Protein AF-C6KRN9-F1 (afdb_monomer_lite)

Organism: Caenorhabditis elegans (NCBI:txid6239)

InterPro domains:
  IPR032675 Leucine-rich repeat domain superfamily [G3DSA:3.80.10.10] (2-117)

Sequence (128 aa):
MESILDRYLEQKKLYEQNGFNFENVEDLVIRNAVSGNIQDLPGHPNITSLEISNVKIATFRGMNVFERVQVLDASSNNLREADFEQLRTSCPSLTTLTLNYNPLNRSNHSPPRVPQSGFFDNPLHTYR

pLDDT: mean 83.03, std 18.87, range [29.06, 96.06]

Radius of gyration: 14.89 Å; chains: 1; bounding box: 30×33×43 Å

Structure (mmCIF, N/CA/C/O backbone):
data_AF-C6KRN9-F1
#
_entry.id   AF-C6KRN9-F1
#
loop_
_atom_site.group_PDB
_atom_site.id
_atom_site.type_symbol
_atom_site.label_atom_id
_atom_site.label_alt_id
_atom_site.label_comp_id
_atom_site.label_asym_id
_atom_site.label_entity_id
_atom_site.label_seq_id
_atom_site.pdbx_PDB_ins_code
_atom_site.Cartn_x
_atom_site.Cartn_y
_atom_site.Cartn_z
_atom_site.occupancy
_atom_site.B_iso_or_equiv
_atom_site.auth_seq_id
_atom_site.auth_comp_id
_atom_site.auth_asym_id
_atom_site.auth_atom_id
_atom_site.pdbx_PDB_model_num
ATOM 1 N N . MET A 1 1 ? 10.971 -5.764 8.440 1.00 60.03 1 MET A N 1
ATOM 2 C CA . MET A 1 1 ? 10.716 -4.938 7.244 1.00 60.03 1 MET A CA 1
ATOM 3 C C . MET A 1 1 ? 9.211 -4.879 7.107 1.00 60.03 1 MET A C 1
ATOM 5 O O . MET A 1 1 ? 8.639 -5.928 6.876 1.00 60.03 1 MET A O 1
ATOM 9 N N . GLU A 1 2 ? 8.594 -3.727 7.369 1.00 86.38 2 GLU A N 1
ATOM 10 C CA . GLU A 1 2 ? 7.128 -3.582 7.389 1.00 86.38 2 GLU A CA 1
ATOM 11 C C . GLU A 1 2 ? 6.606 -3.315 5.977 1.00 86.38 2 GLU A C 1
ATOM 13 O O . GLU A 1 2 ? 6.793 -2.226 5.418 1.00 86.38 2 GLU A O 1
ATOM 18 N N . SER A 1 3 ? 6.004 -4.340 5.387 1.00 93.50 3 SER A N 1
ATOM 19 C CA . SER A 1 3 ? 5.272 -4.243 4.130 1.00 93.50 3 SER A CA 1
ATOM 20 C C . SER A 1 3 ? 3.974 -3.446 4.299 1.00 93.50 3 SER A C 1
ATOM 22 O O . SER A 1 3 ? 3.524 -3.162 5.410 1.00 93.50 3 SER A O 1
ATOM 24 N N . ILE A 1 4 ? 3.340 -3.099 3.179 1.00 93.25 4 ILE A N 1
ATOM 25 C CA . ILE A 1 4 ? 2.011 -2.481 3.173 1.00 93.25 4 ILE A CA 1
ATOM 26 C C . ILE A 1 4 ? 0.974 -3.343 3.913 1.00 93.25 4 ILE A C 1
ATOM 28 O O . ILE A 1 4 ? 0.139 -2.803 4.636 1.00 93.25 4 ILE A O 1
ATOM 32 N N . LEU A 1 5 ? 1.076 -4.673 3.793 1.00 93.38 5 LEU A N 1
ATOM 33 C CA . LEU A 1 5 ? 0.213 -5.620 4.491 1.00 93.38 5 LEU A CA 1
ATOM 34 C C . LEU A 1 5 ? 0.472 -5.607 5.999 1.00 93.38 5 LEU A C 1
ATOM 36 O O . LEU A 1 5 ? -0.479 -5.606 6.774 1.00 93.38 5 LEU A O 1
ATOM 40 N N . ASP A 1 6 ? 1.736 -5.538 6.422 1.00 94.06 6 ASP A N 1
ATOM 41 C CA . ASP A 1 6 ? 2.074 -5.459 7.849 1.00 94.06 6 ASP A CA 1
ATOM 42 C C . ASP A 1 6 ? 1.459 -4.207 8.486 1.00 94.06 6 ASP A C 1
ATOM 44 O O . ASP A 1 6 ? 0.848 -4.294 9.549 1.00 94.06 6 ASP A O 1
ATOM 48 N N . ARG A 1 7 ? 1.535 -3.060 7.797 1.00 93.62 7 ARG A N 1
ATOM 49 C CA . ARG A 1 7 ? 0.915 -1.809 8.259 1.00 93.62 7 ARG A CA 1
ATOM 50 C C . ARG A 1 7 ? -0.606 -1.879 8.294 1.00 93.62 7 ARG A C 1
ATOM 52 O O . ARG A 1 7 ? -1.217 -1.409 9.250 1.00 93.62 7 ARG A O 1
ATOM 59 N N . TYR A 1 8 ? -1.214 -2.479 7.273 1.00 93.81 8 TYR A N 1
ATOM 60 C CA . TYR A 1 8 ? -2.653 -2.723 7.246 1.00 93.81 8 TYR A CA 1
ATOM 61 C C . TYR A 1 8 ? -3.095 -3.562 8.454 1.00 93.81 8 TYR A C 1
ATOM 63 O O . TYR A 1 8 ? -4.024 -3.188 9.169 1.00 93.81 8 TYR A O 1
ATOM 71 N N . LEU A 1 9 ? -2.404 -4.677 8.716 1.00 93.69 9 LEU A N 1
ATOM 72 C CA . LEU A 1 9 ? -2.715 -5.575 9.828 1.00 93.69 9 LEU A CA 1
ATOM 73 C C . LEU A 1 9 ? -2.465 -4.918 11.190 1.00 93.69 9 LEU A C 1
ATOM 75 O O . LEU A 1 9 ? -3.226 -5.154 12.127 1.00 93.69 9 LEU A O 1
ATOM 79 N N . GLU A 1 10 ? -1.435 -4.081 11.305 1.00 93.50 10 GLU A N 1
ATOM 80 C CA . GLU A 1 10 ? -1.170 -3.283 12.502 1.00 93.50 10 GLU A CA 1
ATOM 81 C C . GLU A 1 10 ? -2.310 -2.296 12.780 1.00 93.50 10 GLU A C 1
ATOM 83 O O . GLU A 1 10 ? -2.831 -2.258 13.897 1.00 93.50 10 GLU A O 1
ATOM 88 N N . GLN A 1 11 ? -2.753 -1.550 11.762 1.00 91.94 11 GLN A N 1
ATOM 89 C CA . GLN A 1 11 ? -3.870 -0.618 11.898 1.00 91.94 11 GLN A CA 1
ATOM 90 C C . GLN A 1 11 ? -5.175 -1.352 12.234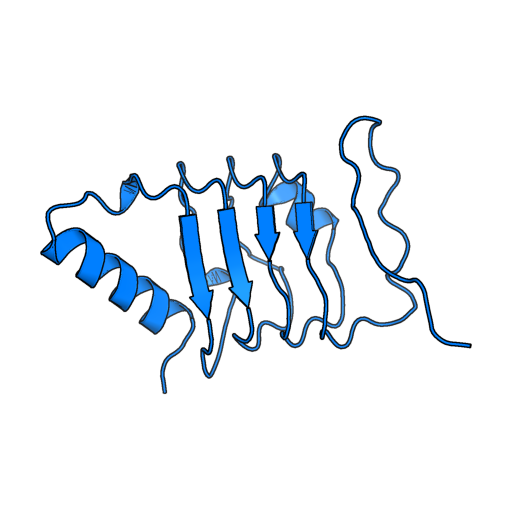 1.00 91.94 11 GLN A C 1
ATOM 92 O O . GLN A 1 11 ? -5.896 -0.921 13.137 1.00 91.94 11 GLN A O 1
ATOM 97 N N . LYS A 1 12 ? -5.445 -2.488 11.574 1.00 93.94 12 LYS A N 1
ATOM 98 C CA . LYS A 1 12 ? -6.588 -3.360 11.879 1.00 93.94 12 LYS A CA 1
ATOM 99 C C . LYS A 1 12 ? -6.583 -3.794 13.339 1.00 93.94 12 LYS A C 1
ATOM 101 O O . LYS A 1 12 ? -7.556 -3.572 14.057 1.00 93.94 12 LYS A O 1
ATOM 106 N N . LYS A 1 13 ? -5.453 -4.334 13.797 1.00 94.56 13 LYS A N 1
ATOM 107 C CA . LYS A 1 13 ? -5.267 -4.766 15.182 1.00 94.56 13 LYS A CA 1
ATOM 108 C C . LYS A 1 13 ? -5.486 -3.617 16.165 1.00 94.56 13 LYS A C 1
ATOM 110 O O . LYS A 1 13 ? -6.151 -3.820 17.174 1.00 94.56 13 LYS A O 1
ATOM 115 N N . LEU A 1 14 ? -4.958 -2.424 15.886 1.00 93.00 14 LEU A N 1
ATOM 116 C CA . LEU A 1 14 ? -5.130 -1.258 16.753 1.00 93.00 14 LEU A CA 1
ATOM 117 C C . LEU A 1 14 ? -6.602 -0.831 16.851 1.00 93.00 14 LEU A C 1
ATOM 119 O O . LEU A 1 14 ? -7.085 -0.562 17.949 1.00 93.00 14 LEU A O 1
ATOM 123 N N . TYR A 1 15 ? -7.329 -0.791 15.734 1.00 92.19 15 TYR A N 1
ATOM 124 C CA . TYR A 1 15 ? -8.763 -0.480 15.718 1.00 92.19 15 TYR A CA 1
ATOM 125 C C . TYR A 1 15 ? -9.570 -1.475 16.558 1.00 92.19 15 TYR A C 1
ATOM 127 O O . TYR A 1 15 ? -10.325 -1.073 17.445 1.00 92.19 15 TYR A O 1
ATOM 135 N N . GLU A 1 16 ? -9.353 -2.769 16.321 1.00 93.44 16 GLU A N 1
ATOM 136 C CA . GLU A 1 16 ? -10.054 -3.848 17.021 1.00 93.44 16 GLU A CA 1
ATOM 137 C C . GLU A 1 16 ? -9.720 -3.870 18.520 1.00 93.44 16 GLU A C 1
ATOM 139 O O . GLU A 1 16 ? -10.602 -4.079 19.352 1.00 93.44 16 GLU A O 1
ATOM 144 N N . GLN A 1 17 ? -8.472 -3.571 18.895 1.00 94.38 17 GLN A N 1
ATOM 145 C CA . GLN A 1 17 ? -8.057 -3.442 20.297 1.00 94.38 17 GLN A CA 1
ATOM 146 C C . GLN A 1 17 ? -8.751 -2.291 21.032 1.00 94.38 17 GLN A C 1
ATOM 148 O O . GLN A 1 17 ? -8.942 -2.373 22.244 1.00 94.38 17 GLN A O 1
ATOM 153 N N . ASN A 1 18 ? -9.151 -1.240 20.315 1.00 93.94 18 ASN A N 1
ATOM 154 C CA . ASN A 1 18 ? -9.917 -0.125 20.868 1.00 93.94 18 ASN A CA 1
ATOM 155 C C . ASN A 1 18 ? -11.441 -0.364 20.825 1.00 93.94 18 ASN A C 1
ATOM 157 O O . ASN A 1 18 ? -12.212 0.537 21.146 1.00 93.94 18 ASN A O 1
ATOM 161 N N . GLY A 1 19 ? -11.890 -1.569 20.451 1.00 92.50 19 GLY A N 1
ATOM 162 C CA . GLY A 1 19 ? -13.307 -1.937 20.405 1.00 92.50 19 GLY A CA 1
ATOM 163 C C . GLY A 1 19 ? -14.055 -1.425 19.172 1.00 92.50 19 GLY A C 1
ATOM 164 O O . GLY A 1 19 ? -15.282 -1.514 19.125 1.00 92.50 19 GLY A O 1
ATOM 165 N N . PHE A 1 20 ? -13.343 -0.903 18.170 1.00 92.00 20 PHE A N 1
ATOM 166 C CA . PHE A 1 20 ? -13.939 -0.514 16.896 1.00 92.00 20 PHE A CA 1
ATOM 167 C C . PHE A 1 20 ? -13.980 -1.704 15.938 1.00 92.00 20 PHE A C 1
ATOM 169 O O . PHE A 1 20 ? -13.057 -2.515 15.886 1.00 92.00 20 PHE A O 1
ATOM 176 N N . ASN A 1 21 ? -15.041 -1.792 15.137 1.00 91.06 21 ASN A N 1
ATOM 177 C CA . ASN A 1 21 ? -15.088 -2.749 14.041 1.00 91.06 21 ASN A CA 1
ATOM 178 C C . ASN A 1 21 ? -14.285 -2.194 12.862 1.00 91.06 21 ASN A C 1
ATOM 180 O O . ASN A 1 21 ? -14.715 -1.225 12.235 1.00 91.06 21 ASN A O 1
ATOM 184 N N . PHE A 1 22 ? -13.142 -2.809 12.558 1.00 91.12 22 PHE A N 1
ATOM 185 C CA . PHE A 1 22 ? -12.307 -2.377 11.442 1.00 91.12 22 PHE A CA 1
ATOM 186 C C . PHE A 1 22 ? -13.049 -2.442 10.101 1.00 91.12 22 PHE A C 1
ATOM 188 O O . PHE A 1 22 ? -12.826 -1.580 9.264 1.00 91.12 22 PHE A O 1
ATOM 195 N N . GLU A 1 23 ? -14.018 -3.357 9.952 1.00 88.44 23 GLU A N 1
ATOM 196 C CA . GLU A 1 23 ? -14.861 -3.485 8.751 1.00 88.44 23 GLU A CA 1
ATOM 197 C C . GLU A 1 23 ? -15.746 -2.244 8.482 1.00 88.44 23 GLU A C 1
ATOM 199 O O . GLU A 1 23 ? -16.342 -2.110 7.414 1.00 88.44 23 GLU A O 1
ATOM 204 N N . ASN A 1 24 ? -15.843 -1.312 9.438 1.00 90.31 24 ASN A N 1
ATOM 205 C CA . ASN A 1 24 ? -16.571 -0.045 9.305 1.00 90.31 24 ASN A CA 1
ATOM 206 C C . ASN A 1 24 ? -15.649 1.159 9.050 1.00 90.31 24 ASN A C 1
ATOM 208 O O . ASN A 1 24 ? -16.125 2.290 9.066 1.00 90.31 24 ASN A O 1
ATOM 212 N N . VAL A 1 25 ? -14.346 0.949 8.846 1.00 92.56 25 VAL A N 1
ATOM 213 C CA . VAL A 1 25 ? -13.416 2.043 8.547 1.00 92.56 25 VAL A CA 1
ATOM 214 C C . VAL A 1 25 ? -13.761 2.691 7.206 1.00 92.56 25 VAL A C 1
ATOM 216 O O . VAL A 1 25 ? -13.866 2.017 6.178 1.00 92.56 25 VAL A O 1
ATOM 219 N N . GLU A 1 26 ? -13.908 4.015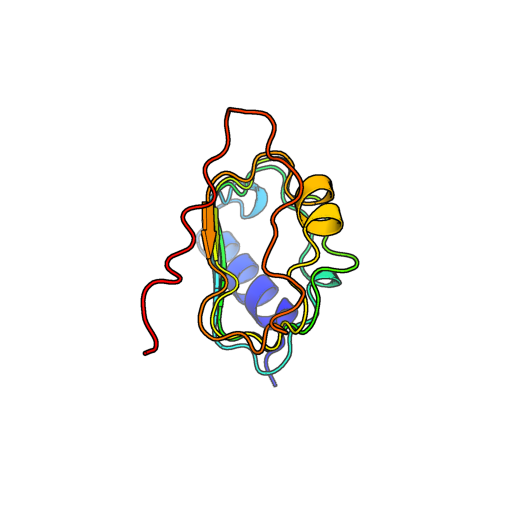 7.238 1.00 94.44 26 GLU A N 1
ATOM 220 C CA . GLU A 1 26 ? -14.112 4.861 6.058 1.00 94.44 26 GLU A CA 1
ATOM 221 C C . GLU A 1 26 ? -12.784 5.440 5.541 1.00 94.44 26 GLU A C 1
ATOM 223 O O . GLU A 1 26 ? -12.580 5.530 4.331 1.00 94.44 26 GLU A O 1
ATOM 228 N N . ASP A 1 27 ? -11.842 5.730 6.442 1.00 94.00 27 ASP A N 1
ATOM 229 C CA . ASP A 1 27 ? -10.534 6.302 6.117 1.00 94.00 27 ASP A CA 1
ATOM 230 C C . ASP A 1 27 ? -9.400 5.315 6.434 1.00 94.00 27 ASP A C 1
ATOM 232 O O . ASP A 1 27 ? -9.078 5.054 7.599 1.00 94.00 27 ASP A O 1
ATOM 236 N N . LEU A 1 28 ? -8.751 4.782 5.395 1.00 94.12 28 LEU A N 1
ATOM 237 C CA . LEU A 1 28 ? -7.579 3.916 5.535 1.00 94.12 28 LEU A CA 1
ATOM 238 C C . LEU A 1 28 ? -6.311 4.678 5.156 1.00 94.12 28 LEU A C 1
ATOM 240 O O . LEU A 1 28 ? -6.166 5.130 4.022 1.00 94.12 28 LEU A O 1
ATOM 244 N N . VAL A 1 29 ? -5.370 4.776 6.097 1.00 94.19 29 VAL A N 1
ATOM 245 C CA . VAL A 1 29 ? -4.123 5.528 5.931 1.00 94.19 29 VAL A CA 1
ATOM 246 C C . VAL A 1 29 ? -2.937 4.611 6.179 1.00 94.19 29 VAL A C 1
ATOM 248 O O . VAL A 1 29 ? -2.599 4.294 7.316 1.00 94.19 29 VAL A O 1
ATOM 251 N N . ILE A 1 30 ? -2.257 4.233 5.102 1.00 93.00 30 ILE A N 1
ATOM 252 C CA . ILE A 1 30 ? -1.060 3.402 5.135 1.00 93.00 30 ILE A CA 1
ATOM 253 C C . ILE A 1 30 ? 0.091 4.186 4.519 1.00 93.00 30 ILE A C 1
ATOM 255 O O . ILE A 1 30 ? 0.148 4.410 3.312 1.00 93.00 30 ILE A O 1
ATOM 259 N N . ARG A 1 31 ? 1.042 4.590 5.363 1.00 93.00 31 ARG A N 1
ATOM 260 C CA . ARG A 1 31 ? 2.199 5.392 4.951 1.00 93.00 31 ARG A CA 1
ATOM 261 C C . ARG A 1 31 ? 3.504 4.711 5.312 1.00 93.00 31 ARG A C 1
ATOM 263 O O . ARG A 1 31 ? 3.569 4.009 6.312 1.00 93.00 31 ARG A O 1
ATOM 270 N N . ASN A 1 32 ? 4.576 5.002 4.579 1.00 90.50 32 ASN A N 1
ATOM 271 C CA . ASN A 1 32 ? 5.953 4.641 4.956 1.00 90.50 32 ASN A CA 1
ATOM 272 C C . ASN A 1 32 ? 6.206 3.124 5.087 1.00 90.50 32 ASN A C 1
ATOM 274 O O . ASN A 1 32 ? 6.858 2.671 6.031 1.00 90.50 32 ASN A O 1
ATOM 278 N N . ALA A 1 33 ? 5.684 2.313 4.167 1.00 91.25 33 ALA A N 1
ATOM 279 C CA . ALA A 1 33 ? 6.046 0.895 4.086 1.00 91.25 33 ALA A CA 1
ATOM 280 C C . ALA A 1 33 ? 7.358 0.714 3.305 1.00 91.25 33 ALA A C 1
ATOM 282 O O . ALA A 1 33 ? 7.659 1.471 2.378 1.00 91.25 33 ALA A O 1
ATOM 283 N N . VAL A 1 34 ? 8.151 -0.298 3.665 1.00 89.81 34 VAL A N 1
ATOM 284 C CA . VAL A 1 34 ? 9.421 -0.575 2.963 1.00 89.81 34 VAL A CA 1
ATOM 285 C C . VAL A 1 34 ? 9.209 -1.326 1.648 1.00 89.81 34 VAL A C 1
ATOM 287 O O . VAL A 1 34 ? 10.062 -1.281 0.763 1.00 89.81 34 VAL A O 1
ATOM 290 N N . SER A 1 35 ? 8.061 -1.984 1.510 1.00 89.31 35 SER A N 1
ATOM 291 C CA . SER A 1 35 ? 7.585 -2.638 0.297 1.00 89.31 35 SER A CA 1
ATOM 292 C C . SER A 1 35 ? 6.063 -2.553 0.238 1.00 89.31 35 SER A C 1
ATOM 294 O O . SER A 1 35 ? 5.390 -2.551 1.270 1.00 89.31 35 SER A O 1
ATOM 296 N N . GLY A 1 36 ? 5.513 -2.505 -0.970 1.00 86.88 36 GLY A N 1
ATOM 297 C CA . GLY A 1 36 ? 4.075 -2.415 -1.159 1.00 86.88 36 GLY A CA 1
ATOM 298 C C . GLY A 1 36 ? 3.663 -3.086 -2.447 1.00 86.88 36 GLY A C 1
ATOM 299 O O . GLY A 1 36 ? 4.052 -2.663 -3.536 1.00 86.88 36 GLY A O 1
ATOM 300 N N . ASN A 1 37 ? 2.867 -4.135 -2.299 1.00 90.44 37 ASN A N 1
ATOM 301 C CA . ASN A 1 37 ? 2.109 -4.717 -3.382 1.00 90.44 37 ASN A CA 1
ATOM 302 C C . ASN A 1 37 ? 0.641 -4.360 -3.155 1.00 90.44 37 ASN A C 1
ATOM 304 O O . ASN A 1 37 ? 0.064 -4.699 -2.126 1.00 90.44 37 ASN A O 1
ATOM 308 N N . ILE A 1 38 ? 0.043 -3.649 -4.107 1.00 90.62 38 ILE A N 1
ATOM 309 C CA . ILE A 1 38 ? -1.335 -3.162 -3.980 1.00 90.62 38 ILE A CA 1
ATOM 310 C C . ILE A 1 38 ? -2.352 -4.306 -3.837 1.00 90.62 38 ILE A C 1
ATOM 312 O O . ILE A 1 38 ? -3.408 -4.122 -3.242 1.00 90.62 38 ILE A O 1
ATOM 316 N N . GLN A 1 39 ? -2.016 -5.493 -4.351 1.00 91.56 39 GLN A N 1
ATOM 317 C CA . GLN A 1 39 ? -2.859 -6.693 -4.308 1.00 91.56 39 GLN A CA 1
ATOM 318 C C . GLN A 1 39 ? -3.002 -7.258 -2.890 1.00 91.56 39 GLN A C 1
ATOM 320 O O . GLN A 1 39 ? -3.967 -7.964 -2.604 1.00 91.56 39 GLN A O 1
ATOM 325 N N . ASP A 1 40 ? -2.054 -6.935 -2.004 1.00 91.06 40 ASP A N 1
ATOM 326 C CA . ASP A 1 40 ? -2.047 -7.431 -0.631 1.00 91.06 40 ASP A CA 1
ATOM 327 C C . ASP A 1 40 ? -3.070 -6.688 0.244 1.00 91.06 40 ASP A C 1
ATOM 329 O O . ASP A 1 40 ? -3.461 -7.195 1.294 1.00 91.06 40 ASP A O 1
ATOM 333 N N . LEU A 1 41 ? -3.521 -5.494 -0.168 1.00 90.31 41 LEU A N 1
ATOM 334 C CA . LEU A 1 41 ? -4.568 -4.766 0.544 1.00 90.31 41 LEU A CA 1
ATOM 335 C C . LEU A 1 41 ? -5.931 -5.385 0.241 1.00 90.31 41 LEU A C 1
ATOM 337 O O . LEU A 1 41 ? -6.370 -5.318 -0.911 1.00 90.31 41 LEU A O 1
ATOM 341 N N . PRO A 1 42 ? -6.631 -5.963 1.233 1.00 87.19 42 PRO A N 1
ATOM 342 C CA . PRO A 1 42 ? -7.956 -6.512 0.998 1.00 87.19 42 PRO A CA 1
ATOM 343 C C . PRO A 1 42 ? -8.922 -5.387 0.617 1.00 87.19 42 PRO A C 1
ATOM 345 O O . PRO A 1 42 ? -8.838 -4.269 1.130 1.00 87.19 42 PRO A O 1
ATOM 348 N N . GLY A 1 43 ? -9.845 -5.690 -0.296 1.00 82.75 43 GLY A N 1
ATOM 349 C CA . GLY A 1 43 ? -10.948 -4.782 -0.592 1.00 82.75 43 GLY A CA 1
ATOM 350 C C . GLY A 1 43 ? -11.779 -4.540 0.667 1.00 82.75 43 GLY A C 1
ATOM 351 O O . GLY A 1 43 ? -11.938 -5.440 1.493 1.00 82.75 43 GLY A O 1
ATOM 352 N N . HIS A 1 44 ? -12.304 -3.327 0.806 1.00 83.50 44 HIS A N 1
ATOM 353 C CA . HIS A 1 44 ? -13.111 -2.947 1.957 1.00 83.50 44 HIS A CA 1
ATOM 354 C C . HIS A 1 44 ? -14.381 -2.235 1.493 1.00 83.50 44 HIS A C 1
ATOM 356 O O . HIS A 1 44 ? -14.285 -1.237 0.770 1.00 83.50 44 HIS A O 1
ATOM 362 N N . PRO A 1 45 ? -15.574 -2.701 1.902 1.00 83.25 45 PRO A N 1
ATOM 363 C CA . PRO A 1 45 ? -16.824 -2.174 1.370 1.00 83.25 45 PRO A CA 1
ATOM 364 C C . PRO A 1 45 ? -17.07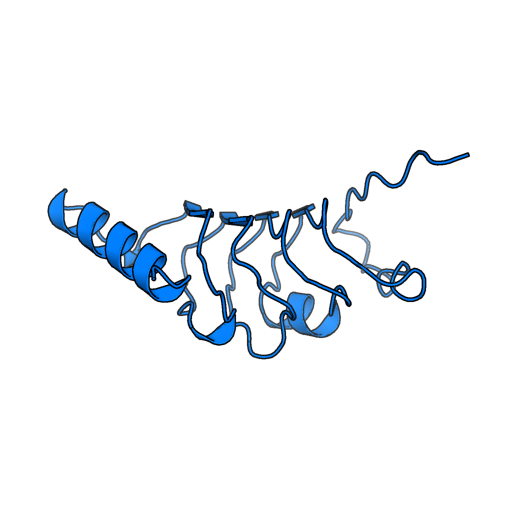3 -0.726 1.791 1.00 83.25 45 PRO A C 1
ATOM 366 O O . PRO A 1 45 ? -17.770 -0.016 1.074 1.00 83.25 45 PRO A O 1
ATOM 369 N N . ASN A 1 46 ? -16.513 -0.289 2.922 1.00 92.81 46 ASN A N 1
ATOM 370 C CA . ASN A 1 46 ? -16.830 1.002 3.532 1.00 92.81 46 ASN A CA 1
ATOM 371 C C . ASN A 1 46 ? -15.753 2.081 3.356 1.00 92.81 46 ASN A C 1
ATOM 373 O O . ASN A 1 46 ? -16.036 3.230 3.668 1.00 92.81 46 ASN A O 1
ATOM 377 N N . ILE A 1 47 ? -14.560 1.757 2.831 1.00 94.94 47 ILE A N 1
ATOM 378 C CA . ILE A 1 47 ? -13.513 2.778 2.663 1.00 94.94 47 ILE A CA 1
ATOM 379 C C . ILE A 1 47 ? -13.961 3.786 1.599 1.00 94.94 47 ILE A C 1
ATOM 381 O O . ILE A 1 47 ? -14.265 3.408 0.466 1.00 94.94 47 ILE A O 1
ATOM 385 N N . THR A 1 48 ? -13.957 5.064 1.961 1.00 95.75 48 THR A N 1
ATOM 386 C CA . THR A 1 48 ? -14.223 6.218 1.093 1.00 95.75 48 THR A CA 1
ATOM 387 C C . THR A 1 48 ? -12.946 7.005 0.796 1.00 95.75 48 THR A C 1
ATOM 389 O O . THR A 1 48 ? -12.818 7.570 -0.294 1.00 95.75 48 THR A O 1
ATOM 392 N N . SER A 1 49 ? -11.970 6.974 1.705 1.00 96.06 49 SER A N 1
ATOM 393 C CA . SER A 1 49 ? -10.655 7.590 1.538 1.00 96.06 49 SER A CA 1
ATOM 394 C C . SER A 1 49 ? -9.550 6.557 1.725 1.00 96.06 49 SER A C 1
ATOM 396 O O . SER A 1 49 ? -9.422 5.939 2.784 1.00 96.06 49 SER A O 1
ATOM 398 N N . LEU A 1 50 ? -8.741 6.362 0.685 1.00 95.31 50 LEU A N 1
ATOM 399 C CA . LEU A 1 50 ? -7.595 5.465 0.701 1.00 95.31 50 LEU A CA 1
ATOM 400 C C . LEU A 1 50 ? -6.312 6.261 0.496 1.00 95.31 50 LEU A C 1
ATOM 402 O O . LEU A 1 50 ? -6.047 6.782 -0.586 1.00 95.31 50 LEU A O 1
ATOM 406 N N . GLU A 1 51 ? -5.473 6.290 1.520 1.00 95.81 51 GLU A N 1
ATOM 407 C CA . GLU A 1 51 ? -4.127 6.820 1.421 1.00 95.81 51 GLU A CA 1
ATOM 408 C C . GLU A 1 51 ? -3.096 5.698 1.522 1.00 95.81 51 GLU A C 1
ATOM 410 O O . GLU A 1 51 ? -3.000 4.989 2.520 1.00 95.81 51 GLU A O 1
ATOM 415 N N . ILE A 1 52 ? -2.295 5.575 0.471 1.00 93.75 52 ILE A N 1
ATOM 416 C CA . ILE A 1 52 ? -1.225 4.594 0.300 1.00 93.75 52 ILE A CA 1
ATOM 417 C C . ILE A 1 52 ? 0.050 5.317 -0.137 1.00 93.75 52 ILE A C 1
ATOM 419 O O . ILE A 1 52 ? 0.621 5.030 -1.190 1.00 93.75 52 ILE A O 1
ATOM 423 N N . SER A 1 53 ? 0.485 6.308 0.643 1.00 93.06 53 SER A N 1
ATOM 424 C CA . SER A 1 53 ? 1.603 7.186 0.288 1.00 93.06 53 SER A CA 1
ATOM 425 C C . SER A 1 53 ? 2.956 6.651 0.785 1.00 93.06 53 SER A C 1
ATOM 427 O O . SER A 1 53 ? 3.096 6.137 1.895 1.00 93.06 53 SER A O 1
ATOM 429 N N . ASN A 1 54 ? 4.004 6.754 -0.040 1.00 93.69 54 ASN A N 1
ATOM 430 C CA . ASN A 1 54 ? 5.352 6.262 0.297 1.00 93.69 54 ASN A CA 1
ATOM 431 C C . ASN A 1 54 ? 5.400 4.782 0.734 1.00 93.69 54 ASN A C 1
ATOM 433 O O . ASN A 1 54 ? 6.015 4.431 1.742 1.00 93.69 54 ASN A O 1
ATOM 437 N N . VAL A 1 55 ? 4.770 3.900 -0.045 1.00 93.81 55 VAL A N 1
ATOM 438 C CA . VAL A 1 55 ? 4.750 2.442 0.198 1.00 93.81 55 VAL A CA 1
ATOM 439 C C . VAL A 1 55 ? 5.436 1.640 -0.912 1.00 93.81 55 VAL A C 1
ATOM 441 O O . VAL A 1 55 ? 5.387 0.418 -0.920 1.00 93.81 55 VAL A O 1
ATOM 444 N N . LYS A 1 56 ? 6.125 2.309 -1.844 1.00 93.00 56 LYS A N 1
ATOM 445 C CA . LYS A 1 56 ? 6.918 1.698 -2.932 1.00 93.00 56 LYS A CA 1
ATOM 446 C C . LYS A 1 56 ? 6.108 0.899 -3.961 1.00 93.00 56 LYS A C 1
ATOM 448 O O . LYS A 1 56 ? 6.706 0.121 -4.706 1.00 93.00 56 LYS A O 1
ATOM 453 N N . ILE A 1 57 ? 4.798 1.133 -4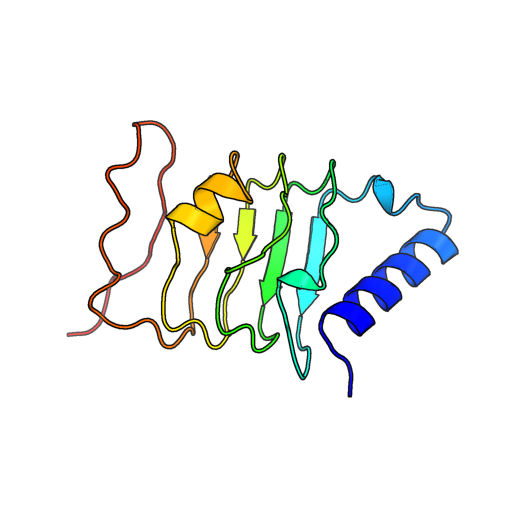.068 1.00 92.94 57 ILE A N 1
ATOM 454 C CA . ILE A 1 57 ? 3.965 0.519 -5.113 1.00 92.94 57 ILE A CA 1
ATOM 455 C C . ILE A 1 57 ? 4.470 0.951 -6.493 1.00 92.94 57 ILE A C 1
ATOM 457 O O . ILE A 1 57 ? 4.749 2.125 -6.721 1.00 92.94 57 ILE A O 1
ATOM 461 N N . ALA A 1 58 ? 4.588 0.004 -7.423 1.00 92.00 58 ALA A N 1
ATOM 462 C CA . ALA A 1 58 ? 5.045 0.268 -8.791 1.00 92.00 58 ALA A CA 1
ATOM 463 C C . ALA A 1 58 ? 3.925 0.211 -9.845 1.00 92.00 58 ALA A C 1
ATOM 465 O O . ALA A 1 58 ? 4.117 0.683 -10.966 1.00 92.00 58 ALA A O 1
ATOM 466 N N . THR A 1 59 ? 2.768 -0.361 -9.503 1.00 91.69 59 THR A N 1
ATOM 467 C CA . THR A 1 59 ? 1.612 -0.518 -10.396 1.00 91.69 59 THR A CA 1
ATOM 468 C C . THR A 1 59 ? 0.321 -0.677 -9.590 1.00 91.69 59 THR A C 1
ATOM 470 O O . THR A 1 59 ? 0.364 -1.178 -8.467 1.00 91.69 59 THR A O 1
ATOM 473 N N . PHE A 1 60 ? -0.819 -0.296 -10.171 1.00 91.75 60 PHE A N 1
ATOM 474 C CA . PHE A 1 60 ? -2.143 -0.597 -9.618 1.00 91.75 60 PHE A CA 1
ATOM 475 C C . PHE A 1 60 ? -2.666 -1.985 -10.022 1.00 91.75 60 PHE A C 1
ATOM 477 O O . PHE A 1 60 ? -3.712 -2.405 -9.533 1.00 91.75 60 PHE A O 1
ATOM 484 N N . ARG A 1 61 ? -1.975 -2.719 -10.906 1.00 90.00 61 ARG A N 1
ATOM 485 C CA . ARG A 1 61 ? -2.457 -4.012 -11.416 1.00 90.00 61 ARG A CA 1
ATOM 486 C C . ARG A 1 61 ? -2.747 -5.005 -10.295 1.00 90.00 61 ARG A C 1
ATOM 488 O O . ARG A 1 61 ? -1.890 -5.271 -9.452 1.00 90.00 61 ARG A O 1
ATOM 495 N N . GLY A 1 62 ? -3.944 -5.588 -10.344 1.00 89.69 62 GLY A N 1
ATOM 496 C CA . GLY A 1 62 ? -4.439 -6.537 -9.344 1.00 89.69 62 GLY A CA 1
ATOM 497 C C . GLY A 1 62 ? -4.943 -5.889 -8.050 1.00 89.69 62 GLY A C 1
ATOM 498 O O . GLY A 1 62 ? -5.208 -6.604 -7.089 1.00 89.69 62 GLY A O 1
ATOM 499 N N . MET A 1 63 ? -5.069 -4.559 -8.003 1.00 92.50 63 MET A N 1
ATOM 500 C CA . MET A 1 63 ? -5.730 -3.864 -6.901 1.00 92.50 63 MET A CA 1
ATOM 501 C C . MET A 1 63 ? -7.147 -4.413 -6.710 1.00 92.50 63 MET A C 1
ATOM 503 O O . MET A 1 63 ? -7.940 -4.451 -7.657 1.00 92.50 63 MET A O 1
ATOM 507 N N . ASN A 1 64 ? -7.464 -4.814 -5.479 1.00 93.31 64 ASN A N 1
ATOM 508 C CA . ASN A 1 64 ? -8.807 -5.249 -5.113 1.00 93.31 64 ASN A CA 1
ATOM 509 C C . ASN A 1 64 ? -9.834 -4.130 -5.339 1.00 93.31 64 ASN A C 1
ATOM 511 O O . ASN A 1 64 ? -9.487 -2.954 -5.448 1.00 93.31 64 ASN A O 1
ATOM 515 N N . VAL A 1 65 ? -11.110 -4.499 -5.434 1.00 92.56 65 VAL A N 1
ATOM 516 C CA . VAL A 1 65 ? -12.184 -3.524 -5.649 1.00 92.56 65 VAL A CA 1
ATOM 517 C C . VAL A 1 65 ? -12.499 -2.798 -4.336 1.00 92.56 65 VAL A C 1
ATOM 519 O O . VAL A 1 65 ? -12.834 -3.422 -3.330 1.00 92.56 65 VAL A O 1
ATOM 522 N N . PHE A 1 66 ? -12.413 -1.473 -4.371 1.00 93.12 66 PHE A N 1
ATOM 523 C CA . PHE A 1 66 ? -12.842 -0.528 -3.349 1.00 93.12 66 PHE A CA 1
ATOM 524 C C . PHE A 1 66 ? -14.031 0.277 -3.888 1.00 93.12 66 PHE A C 1
ATOM 526 O O . PHE A 1 66 ? -13.889 1.387 -4.404 1.00 93.12 66 PHE A O 1
ATOM 533 N N . GLU A 1 67 ? -15.229 -0.303 -3.784 1.00 92.06 67 GLU A N 1
ATOM 534 C CA . GLU A 1 67 ? -16.455 0.212 -4.417 1.00 92.06 67 GLU A CA 1
ATOM 535 C C . GLU A 1 67 ? -16.789 1.660 -4.033 1.00 92.06 67 GLU A C 1
ATOM 537 O O . GLU A 1 67 ? -17.351 2.404 -4.840 1.00 92.06 67 GLU A O 1
ATOM 542 N N . ARG A 1 68 ? -16.448 2.057 -2.803 1.00 94.88 68 ARG A N 1
ATOM 543 C CA . ARG A 1 68 ? -16.798 3.357 -2.220 1.00 94.88 68 ARG A CA 1
ATOM 544 C C . ARG A 1 68 ? -15.657 4.369 -2.190 1.00 94.88 68 ARG A C 1
ATOM 546 O O . ARG A 1 68 ? -15.921 5.510 -1.824 1.00 94.88 68 ARG A O 1
ATOM 553 N N . VAL A 1 69 ? -14.435 4.007 -2.596 1.00 95.69 69 VAL A N 1
ATOM 554 C CA . VAL A 1 69 ? -13.301 4.945 -2.568 1.00 95.69 69 VAL A CA 1
ATOM 555 C C . VAL A 1 69 ? -13.573 6.110 -3.517 1.00 95.69 69 VAL A C 1
ATOM 557 O O . VAL A 1 69 ? -13.707 5.922 -4.724 1.00 95.69 69 VAL A O 1
ATOM 560 N N . GLN A 1 70 ? -13.634 7.310 -2.946 1.00 95.50 70 GLN A N 1
ATOM 561 C CA . GLN A 1 70 ? -13.793 8.595 -3.625 1.00 95.50 70 GLN A CA 1
ATOM 562 C C . GLN A 1 70 ? -12.467 9.352 -3.691 1.00 95.50 70 GLN A C 1
ATOM 564 O O . GLN A 1 70 ? -12.200 10.044 -4.674 1.00 95.50 70 GLN A O 1
ATOM 569 N N . VAL A 1 71 ? -11.618 9.192 -2.674 1.00 95.19 71 VAL A N 1
ATOM 570 C CA . VAL A 1 71 ? -10.307 9.840 -2.587 1.00 95.19 71 VAL A CA 1
ATOM 571 C C . VAL A 1 71 ? -9.219 8.774 -2.539 1.00 95.19 71 VAL A C 1
ATOM 573 O O . VAL A 1 71 ? -9.214 7.935 -1.643 1.00 95.19 71 VAL A O 1
ATOM 576 N N . LEU A 1 72 ? -8.294 8.813 -3.500 1.00 94.88 72 LEU A N 1
ATOM 577 C CA . LEU A 1 72 ? -7.097 7.975 -3.522 1.00 94.88 72 LEU A CA 1
ATOM 578 C C . LEU A 1 72 ? -5.846 8.848 -3.530 1.00 94.88 72 LEU A C 1
ATOM 580 O O . LEU A 1 72 ? -5.568 9.540 -4.511 1.00 94.88 72 LEU A O 1
ATOM 584 N N . ASP A 1 73 ? -5.052 8.755 -2.469 1.00 95.00 73 ASP A N 1
ATOM 585 C CA . ASP A 1 73 ? -3.699 9.300 -2.437 1.00 95.00 73 ASP A CA 1
ATOM 586 C C . ASP A 1 73 ? -2.678 8.170 -2.577 1.00 95.00 73 ASP A C 1
ATOM 588 O O . ASP A 1 73 ? -2.453 7.384 -1.659 1.00 95.00 73 ASP A O 1
ATOM 592 N N . ALA A 1 74 ? -2.046 8.096 -3.747 1.00 93.62 74 ALA A N 1
ATOM 593 C CA . ALA A 1 74 ? -0.949 7.178 -4.035 1.00 93.62 74 ALA A CA 1
ATOM 594 C C . ALA A 1 74 ? 0.360 7.935 -4.303 1.00 93.62 74 ALA A C 1
ATOM 596 O O . ALA A 1 74 ? 1.205 7.496 -5.097 1.00 93.62 74 ALA A O 1
ATOM 597 N N . SER A 1 75 ? 0.541 9.082 -3.649 1.00 93.12 75 SER A N 1
ATOM 598 C CA . SER A 1 75 ? 1.739 9.903 -3.778 1.00 93.12 75 SER A CA 1
ATOM 599 C C . SER A 1 75 ? 3.002 9.216 -3.246 1.00 93.12 75 SER A C 1
ATOM 601 O O . SER A 1 75 ? 2.970 8.295 -2.429 1.00 93.12 75 SER A O 1
ATOM 603 N N . SER A 1 76 ? 4.161 9.678 -3.712 1.00 93.81 76 SER A N 1
ATOM 604 C CA . SER A 1 76 ? 5.480 9.204 -3.265 1.00 93.81 76 SER A CA 1
ATOM 605 C C . SER A 1 76 ? 5.708 7.697 -3.451 1.00 93.81 76 SER A C 1
ATOM 607 O O . SER A 1 76 ? 6.416 7.064 -2.670 1.00 93.81 76 SER A O 1
ATOM 609 N N . ASN A 1 77 ? 5.109 7.102 -4.479 1.00 93.88 77 ASN A N 1
ATOM 610 C CA . ASN A 1 77 ? 5.316 5.705 -4.850 1.00 93.88 77 ASN A CA 1
ATOM 611 C C . ASN A 1 77 ? 6.309 5.583 -6.024 1.00 93.88 77 ASN A C 1
ATOM 613 O O . ASN A 1 77 ? 7.009 6.526 -6.388 1.00 93.88 77 ASN A O 1
ATOM 617 N N . ASN A 1 78 ? 6.410 4.388 -6.601 1.00 92.81 78 ASN A N 1
ATOM 618 C CA . ASN A 1 78 ? 7.257 4.085 -7.753 1.00 92.81 78 ASN A CA 1
ATOM 619 C C . ASN A 1 78 ? 6.426 3.862 -9.031 1.00 92.81 78 ASN A C 1
ATOM 621 O O . ASN A 1 78 ? 6.872 3.148 -9.933 1.00 92.81 78 ASN A O 1
ATOM 625 N N . LEU A 1 79 ? 5.217 4.432 -9.111 1.00 90.88 79 LEU A N 1
ATOM 626 C CA . LEU A 1 79 ? 4.321 4.260 -10.253 1.00 90.88 79 LEU A CA 1
ATOM 627 C C . LEU A 1 79 ? 4.964 4.851 -11.512 1.00 90.88 79 LEU A C 1
ATOM 629 O O . LEU A 1 79 ? 5.275 6.040 -11.572 1.00 90.88 79 LEU A O 1
ATOM 633 N N . ARG A 1 80 ? 5.156 4.013 -12.534 1.00 88.00 80 ARG A N 1
ATOM 634 C CA . ARG A 1 80 ? 5.632 4.441 -13.866 1.00 88.00 80 ARG A CA 1
ATOM 635 C C . ARG A 1 80 ? 4.488 4.687 -14.848 1.00 88.00 80 ARG A C 1
ATOM 637 O O . ARG A 1 80 ? 4.652 5.390 -15.847 1.00 88.00 80 ARG A O 1
ATOM 644 N N . GLU A 1 81 ? 3.322 4.139 -14.532 1.00 86.88 81 GLU A N 1
ATOM 645 C CA . GLU A 1 81 ? 2.065 4.297 -15.250 1.00 86.88 81 GLU A CA 1
ATOM 646 C C . GLU A 1 81 ? 0.922 4.536 -14.265 1.00 86.88 81 GLU A C 1
ATOM 648 O O . GLU A 1 81 ? 0.951 4.032 -13.145 1.00 86.88 81 GLU A O 1
ATOM 653 N N . ALA A 1 82 ? -0.064 5.332 -14.680 1.00 80.69 82 ALA A N 1
ATOM 654 C CA . ALA A 1 82 ? -1.225 5.663 -13.855 1.00 80.69 82 ALA A CA 1
ATOM 655 C C . ALA A 1 82 ? -2.359 4.622 -13.952 1.00 80.69 82 ALA A C 1
ATOM 657 O O . ALA A 1 82 ? -3.339 4.763 -13.238 1.00 80.69 82 ALA A O 1
ATOM 658 N N . ASP A 1 83 ? -2.228 3.609 -14.825 1.00 86.88 83 ASP A N 1
ATOM 659 C CA . ASP A 1 83 ? -3.178 2.505 -15.071 1.00 86.88 83 ASP A CA 1
ATOM 660 C C . ASP A 1 83 ? -4.660 2.863 -14.811 1.00 86.88 83 ASP A C 1
ATOM 662 O O . ASP A 1 83 ? -5.328 2.317 -13.931 1.00 86.88 83 ASP A O 1
ATOM 666 N N . PHE A 1 84 ? -5.172 3.848 -15.560 1.00 87.81 84 PHE A N 1
ATOM 667 C CA . PHE A 1 84 ? -6.510 4.403 -15.331 1.00 87.81 84 PHE A CA 1
ATOM 668 C C . PHE A 1 84 ? -7.639 3.385 -15.543 1.00 87.81 84 PHE A C 1
ATOM 670 O O . PHE A 1 84 ? -8.678 3.505 -14.901 1.00 87.81 84 PHE A O 1
ATOM 677 N N . GLU A 1 85 ? -7.456 2.379 -16.404 1.00 89.31 85 GLU A N 1
ATOM 678 C CA . GLU A 1 85 ? -8.458 1.318 -16.583 1.00 89.31 85 GLU A CA 1
ATOM 679 C C . GLU A 1 85 ? -8.545 0.414 -15.351 1.00 89.31 85 GLU A C 1
ATOM 681 O O . GLU A 1 85 ? -9.647 0.071 -14.909 1.00 89.31 85 GLU A O 1
ATOM 686 N N . GLN A 1 86 ? -7.400 0.087 -14.743 1.00 90.75 86 GLN A N 1
ATOM 687 C CA . GLN A 1 86 ? -7.377 -0.614 -13.467 1.00 90.75 86 GLN A CA 1
ATOM 688 C C . GLN A 1 86 ? -8.008 0.238 -12.363 1.00 90.75 86 GLN A C 1
ATOM 690 O O . GLN A 1 86 ? -8.856 -0.268 -11.635 1.00 90.75 86 GLN A O 1
ATOM 695 N N . LEU A 1 87 ? -7.678 1.532 -12.274 1.00 92.00 87 LEU A N 1
ATOM 696 C CA . LEU A 1 87 ? -8.288 2.434 -11.289 1.00 92.00 87 LEU A CA 1
ATOM 697 C C . LEU A 1 87 ? -9.805 2.562 -11.469 1.00 92.00 87 LEU A C 1
ATOM 699 O O . LEU A 1 87 ? -10.531 2.543 -10.483 1.00 92.00 87 LEU A O 1
ATOM 703 N N . ARG A 1 88 ? -10.305 2.632 -12.708 1.00 90.62 88 ARG A N 1
ATOM 704 C CA . ARG A 1 88 ? -11.747 2.695 -12.997 1.00 90.62 88 ARG A CA 1
ATOM 705 C C . ARG A 1 88 ? -12.480 1.415 -12.595 1.00 90.62 88 ARG A C 1
ATOM 707 O O . ARG A 1 88 ? -13.650 1.467 -12.230 1.00 90.62 88 ARG A O 1
ATOM 714 N N . THR A 1 89 ? -11.798 0.275 -12.685 1.00 92.56 89 THR A N 1
ATOM 715 C CA . THR A 1 89 ? -12.355 -1.033 -12.318 1.00 92.56 89 THR A CA 1
ATOM 716 C C . THR A 1 89 ? -12.288 -1.267 -10.809 1.00 92.56 89 THR A C 1
ATOM 718 O O . THR A 1 89 ? -13.248 -1.759 -10.223 1.00 92.56 89 THR A O 1
ATOM 721 N N . SER A 1 90 ? -11.175 -0.898 -10.172 1.00 92.88 90 SER A N 1
ATOM 722 C CA . SER A 1 90 ? -10.952 -1.100 -8.740 1.00 92.88 90 SER A CA 1
ATOM 723 C C . SER A 1 90 ? -11.626 -0.035 -7.881 1.00 92.88 90 SER A C 1
ATOM 725 O O . SER A 1 90 ? -12.157 -0.372 -6.836 1.00 92.88 90 SER A O 1
ATOM 727 N N . CYS A 1 91 ? -11.657 1.226 -8.304 1.00 93.25 91 CYS A N 1
ATOM 728 C CA . CYS A 1 91 ? -12.246 2.341 -7.558 1.00 93.25 91 CYS A CA 1
ATOM 729 C C . CYS A 1 91 ? -13.307 3.045 -8.425 1.00 93.25 91 CYS A C 1
ATOM 731 O O . CYS A 1 91 ? -13.089 4.170 -8.881 1.00 93.25 91 CYS A O 1
ATOM 733 N N . PRO A 1 92 ? -14.463 2.408 -8.694 1.00 93.06 92 PRO A N 1
ATOM 734 C CA . PRO A 1 92 ? -15.466 2.940 -9.623 1.00 93.06 92 PRO A CA 1
ATOM 735 C C . PRO A 1 92 ? -16.091 4.273 -9.178 1.00 93.06 92 PRO A C 1
ATOM 737 O O . PRO A 1 92 ? -16.672 4.974 -10.005 1.00 93.06 92 PRO A O 1
ATOM 740 N N . SER A 1 93 ? -15.961 4.632 -7.897 1.00 94.19 93 SER A N 1
ATOM 741 C CA . SER A 1 93 ? -16.484 5.870 -7.303 1.00 94.19 93 SER A CA 1
ATOM 742 C C . SER A 1 93 ? -15.422 6.970 -7.145 1.00 94.19 93 SER A C 1
ATOM 744 O O . SER A 1 93 ? -15.696 7.988 -6.511 1.00 94.19 93 SER A O 1
ATOM 746 N N . LEU A 1 94 ? -14.217 6.779 -7.698 1.00 94.62 94 LEU A N 1
ATOM 747 C CA . LEU A 1 94 ? -13.081 7.676 -7.500 1.00 94.62 94 LEU A CA 1
ATOM 748 C C . LEU A 1 94 ? -13.330 9.054 -8.129 1.00 94.62 94 LEU A C 1
ATOM 750 O O . LEU A 1 94 ? -13.506 9.172 -9.342 1.00 94.62 94 LEU A O 1
ATOM 754 N N . THR A 1 95 ? -13.282 10.104 -7.311 1.00 93.44 95 THR A N 1
ATOM 755 C CA . THR A 1 95 ? -13.422 11.504 -7.743 1.00 93.44 95 THR A CA 1
ATOM 756 C C . THR A 1 95 ? -12.122 12.288 -7.621 1.00 93.44 95 THR A C 1
ATOM 758 O O . THR A 1 95 ? -11.904 13.216 -8.391 1.00 93.44 95 THR A O 1
ATOM 761 N N . THR A 1 96 ? -11.252 11.909 -6.683 1.00 93.12 96 THR A N 1
ATOM 762 C CA . THR A 1 96 ? -10.007 12.620 -6.374 1.00 93.12 96 THR A CA 1
ATOM 763 C C . THR A 1 96 ? -8.839 11.645 -6.397 1.00 93.12 96 THR A C 1
ATOM 765 O O . THR A 1 96 ? -8.838 10.661 -5.662 1.00 93.12 96 THR A O 1
ATOM 768 N N . LEU A 1 97 ? -7.829 11.928 -7.222 1.00 93.81 97 LEU A N 1
ATOM 769 C CA . LEU A 1 97 ? -6.652 11.078 -7.385 1.00 93.81 97 LEU A CA 1
ATOM 770 C C . LEU A 1 97 ? -5.366 11.898 -7.265 1.00 93.81 97 LEU A C 1
ATOM 772 O O . LEU A 1 97 ? -5.083 12.744 -8.112 1.00 93.81 97 LEU A O 1
ATOM 776 N N . THR A 1 98 ? -4.546 11.573 -6.269 1.00 93.62 98 THR A N 1
ATOM 777 C CA . THR A 1 98 ? -3.236 12.196 -6.054 1.00 93.62 98 THR A CA 1
ATOM 778 C C . THR A 1 98 ? -2.122 11.221 -6.428 1.00 93.62 98 THR A C 1
ATOM 780 O O . THR A 1 98 ? -1.954 10.179 -5.797 1.00 93.62 98 THR A O 1
ATOM 783 N N . LEU A 1 99 ? -1.318 11.575 -7.439 1.00 92.44 99 LEU A N 1
ATOM 784 C CA . LEU A 1 99 ? -0.177 10.772 -7.919 1.00 92.44 99 LEU A CA 1
ATOM 785 C C . LEU A 1 99 ? 1.176 11.496 -7.815 1.00 92.44 99 LEU A C 1
ATOM 787 O O . LEU A 1 99 ? 2.158 11.061 -8.419 1.00 92.44 99 LEU A O 1
ATOM 791 N N . ASN A 1 100 ? 1.253 12.595 -7.060 1.00 90.31 100 ASN A N 1
ATOM 792 C CA . ASN A 1 100 ? 2.476 13.3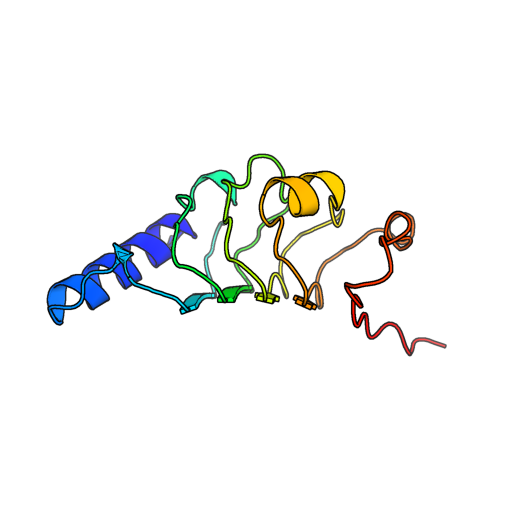89 -6.909 1.00 90.31 100 ASN A CA 1
ATOM 793 C C . ASN A 1 100 ? 3.676 12.531 -6.472 1.00 90.31 100 ASN A C 1
ATOM 795 O O . ASN A 1 100 ? 3.515 11.533 -5.776 1.00 90.31 100 ASN A O 1
ATOM 799 N N . TYR A 1 101 ? 4.891 12.932 -6.852 1.00 92.12 101 TYR A N 1
ATOM 800 C CA . TYR A 1 101 ? 6.129 12.224 -6.490 1.00 92.12 101 TYR A CA 1
ATOM 801 C C . TYR A 1 101 ? 6.186 10.753 -6.948 1.00 92.12 101 TYR A C 1
ATOM 803 O O . TYR A 1 101 ? 6.782 9.916 -6.279 1.00 92.12 101 TYR A O 1
ATOM 811 N N . ASN A 1 102 ? 5.598 10.445 -8.107 1.00 91.44 102 ASN A N 1
ATOM 812 C CA . ASN A 1 102 ? 5.781 9.173 -8.805 1.00 91.44 102 ASN A CA 1
ATOM 813 C C . ASN A 1 102 ? 6.586 9.371 -10.103 1.00 91.44 102 ASN A C 1
ATOM 815 O O . ASN A 1 102 ? 6.410 10.391 -10.776 1.00 91.44 102 ASN A O 1
ATOM 819 N N . PRO A 1 103 ? 7.432 8.407 -10.508 1.00 90.50 103 PRO A N 1
ATOM 820 C CA . PRO A 1 103 ? 8.196 8.453 -11.756 1.00 90.50 103 PRO A CA 1
ATOM 821 C C . PRO A 1 103 ? 7.329 8.126 -12.991 1.00 90.50 103 PRO A C 1
ATOM 823 O O . PRO A 1 103 ? 7.684 7.264 -13.799 1.00 90.50 103 PRO A O 1
ATOM 826 N N . LEU A 1 104 ? 6.186 8.802 -13.143 1.00 87.06 104 LEU A N 1
ATOM 827 C CA . LEU A 1 104 ? 5.257 8.597 -14.255 1.00 87.06 104 LEU A CA 1
ATOM 828 C C . LEU A 1 104 ? 5.918 8.993 -15.582 1.00 87.06 104 LEU A C 1
ATOM 830 O O . LEU A 1 104 ? 6.463 10.090 -15.720 1.00 87.06 104 LEU A O 1
ATOM 834 N N . ASN A 1 105 ? 5.861 8.108 -16.580 1.00 75.75 105 ASN A N 1
ATOM 835 C CA . ASN A 1 105 ? 6.362 8.432 -17.913 1.00 75.75 105 ASN A CA 1
ATOM 836 C C . ASN A 1 105 ? 5.461 9.486 -18.582 1.00 75.75 105 ASN A C 1
ATOM 838 O O . ASN A 1 105 ? 4.232 9.400 -18.513 1.00 75.75 105 ASN A O 1
ATOM 842 N N . ARG A 1 106 ? 6.072 10.441 -19.297 1.00 60.84 106 ARG A N 1
ATOM 843 C CA . ARG A 1 106 ? 5.390 11.549 -19.987 1.00 60.84 106 ARG A CA 1
ATOM 844 C C . ARG A 1 106 ? 4.331 11.102 -21.005 1.00 60.84 106 ARG A C 1
ATOM 846 O O . ARG A 1 106 ? 3.481 11.892 -21.394 1.00 60.84 106 ARG A O 1
ATOM 853 N N . SER A 1 107 ? 4.353 9.848 -21.447 1.00 60.16 107 SER A N 1
ATOM 854 C CA . SER A 1 107 ? 3.344 9.296 -22.359 1.00 60.16 107 SER A CA 1
ATOM 855 C C . SER A 1 107 ? 1.977 9.048 -21.708 1.00 60.16 107 SER A C 1
ATOM 857 O O . SER A 1 107 ? 0.998 8.872 -22.422 1.00 60.16 107 SER A O 1
ATOM 859 N N . ASN A 1 108 ? 1.887 9.043 -20.374 1.00 55.06 108 ASN A N 1
ATOM 860 C CA . ASN A 1 108 ? 0.688 8.621 -19.638 1.00 55.06 108 ASN A CA 1
ATOM 861 C C . ASN A 1 108 ? -0.198 9.799 -19.173 1.00 55.06 108 ASN A C 1
ATOM 863 O O . ASN A 1 108 ? -1.045 9.631 -18.300 1.00 55.06 108 ASN A O 1
ATOM 867 N N . HIS A 1 109 ? -0.006 10.997 -19.740 1.00 52.88 109 HIS A N 1
ATOM 868 C CA . HIS A 1 109 ? -0.653 12.246 -19.302 1.00 52.88 109 HIS A CA 1
ATOM 869 C C . HIS A 1 109 ? -2.070 12.495 -19.842 1.00 52.88 109 HIS A C 1
ATOM 871 O O . HIS A 1 109 ? -2.648 13.542 -19.557 1.00 52.88 109 HIS A O 1
ATOM 877 N N . SER A 1 110 ? -2.655 11.578 -20.609 1.00 48.16 110 SER A N 1
ATOM 878 C CA . SER A 1 110 ? -4.034 11.733 -21.076 1.00 48.16 110 SER A CA 1
ATOM 879 C C . SER A 1 110 ? -4.956 10.833 -20.255 1.00 48.16 110 SER A C 1
ATOM 881 O O . SER A 1 110 ? -4.932 9.622 -20.479 1.00 48.16 110 SER A O 1
ATOM 883 N N . PRO A 1 111 ? -5.771 11.368 -19.322 1.00 50.88 111 PRO A N 1
ATOM 884 C CA . PRO A 1 111 ? -6.883 10.586 -18.803 1.00 50.88 111 PRO A CA 1
ATOM 885 C C . PRO A 1 111 ? -7.760 10.179 -20.000 1.00 50.88 111 PRO A C 1
ATOM 887 O O . PRO A 1 111 ? -8.044 11.030 -20.856 1.00 50.88 111 PRO A O 1
ATOM 890 N N . PRO A 1 112 ? -8.173 8.904 -20.125 1.00 48.22 112 PRO A N 1
ATOM 891 C CA . PRO A 1 112 ? -9.189 8.545 -21.104 1.00 48.22 112 PRO A CA 1
ATOM 892 C C . PRO A 1 112 ? -10.412 9.436 -20.858 1.00 48.22 112 PRO A C 1
ATOM 894 O O . PRO A 1 112 ? -10.766 9.688 -19.708 1.00 48.22 112 PRO A O 1
ATOM 897 N N . ARG A 1 113 ? -10.986 9.982 -21.942 1.00 47.34 113 ARG A N 1
ATOM 898 C CA . ARG A 1 113 ? -12.127 10.919 -21.962 1.00 47.34 113 ARG A CA 1
ATOM 899 C C . ARG A 1 113 ? -13.079 10.649 -20.786 1.00 47.34 113 ARG A C 1
ATOM 901 O O . ARG A 1 113 ? -13.851 9.694 -20.824 1.00 47.34 113 ARG A O 1
ATOM 908 N N . VAL A 1 114 ? -13.002 11.480 -19.746 1.00 49.94 114 VAL A N 1
ATOM 909 C CA . VAL A 1 114 ? -13.861 11.353 -18.566 1.00 49.94 114 VAL A CA 1
ATOM 910 C C . VAL A 1 114 ? -15.319 11.501 -19.022 1.00 49.94 114 VAL A C 1
ATOM 912 O O . VAL A 1 114 ? -15.625 12.468 -19.732 1.00 49.94 114 VAL A O 1
ATOM 915 N N . PRO A 1 115 ? -16.244 10.606 -18.637 1.00 41.50 115 PRO A N 1
ATOM 916 C CA . PRO A 1 115 ? -17.664 10.897 -18.747 1.00 41.50 115 PRO A CA 1
ATOM 917 C C . PRO A 1 115 ? -17.979 12.043 -17.778 1.00 41.50 115 PRO A C 1
ATOM 919 O O . PRO A 1 115 ? -18.028 11.791 -16.588 1.00 41.50 115 PRO A O 1
ATOM 922 N N . GLN A 1 116 ? -18.067 13.278 -18.295 1.00 42.84 116 GLN A N 1
ATOM 923 C CA . GLN A 1 116 ? -18.628 14.561 -17.796 1.00 42.84 116 GLN A CA 1
ATOM 924 C C . GLN A 1 116 ? -18.865 14.865 -16.284 1.00 42.84 116 GLN A C 1
ATOM 926 O O . GLN A 1 116 ? -19.392 15.934 -15.990 1.00 42.84 116 GLN A O 1
ATOM 931 N N . SER A 1 117 ? -18.455 14.050 -15.312 1.00 42.09 117 SER A N 1
ATOM 932 C CA . SER A 1 117 ? -18.831 14.195 -13.898 1.00 42.09 117 SER A CA 1
ATOM 933 C C . SER A 1 117 ? -17.735 13.847 -12.877 1.00 42.09 117 SER A C 1
ATOM 935 O O . SER A 1 117 ? -18.047 13.725 -11.699 1.00 42.09 117 SER A O 1
ATOM 937 N N . GLY A 1 118 ? -16.464 13.713 -13.271 1.00 39.25 118 GLY A N 1
ATOM 938 C CA . GLY A 1 118 ? -15.364 13.417 -12.337 1.00 39.25 118 GLY A CA 1
ATOM 939 C C . GLY A 1 118 ? -14.093 14.186 -12.684 1.00 39.25 118 GLY A C 1
ATOM 940 O O . GLY A 1 118 ? -13.276 13.718 -13.472 1.00 39.25 118 GLY A O 1
ATOM 941 N N . PHE A 1 119 ? -13.939 15.401 -12.161 1.00 38.25 119 PHE A N 1
ATOM 942 C CA . PHE A 1 119 ? -12.740 16.205 -12.393 1.00 38.25 119 PHE A CA 1
ATOM 943 C C . PHE A 1 119 ? -11.528 15.569 -11.700 1.00 38.25 119 PHE A C 1
ATOM 945 O O . PHE A 1 119 ? -11.409 15.617 -10.483 1.00 38.25 119 PHE A O 1
ATOM 952 N N . PHE A 1 120 ? -10.599 15.021 -12.486 1.00 47.97 120 PHE A N 1
ATOM 953 C CA . PHE A 1 120 ? -9.233 14.781 -12.032 1.00 47.97 120 PHE A CA 1
ATOM 954 C C . PHE A 1 120 ? -8.528 16.139 -11.899 1.00 47.97 120 PHE A C 1
ATOM 956 O O . PHE A 1 120 ? -8.029 16.673 -12.890 1.00 47.97 120 PHE A O 1
ATOM 963 N N . ASP A 1 121 ? -8.498 16.709 -10.695 1.00 42.06 121 ASP A N 1
ATOM 964 C CA . ASP A 1 121 ? -7.616 17.837 -10.384 1.00 42.06 121 ASP A CA 1
ATOM 965 C C . ASP A 1 121 ? -6.164 17.343 -10.428 1.00 42.06 121 ASP A C 1
ATOM 967 O O . ASP A 1 121 ? -5.664 16.701 -9.506 1.00 42.06 121 ASP A O 1
ATOM 971 N N . ASN A 1 122 ? -5.491 17.588 -11.551 1.00 37.56 122 ASN A N 1
ATOM 972 C CA . ASN A 1 122 ? -4.093 17.229 -11.749 1.00 37.56 122 ASN A CA 1
ATOM 973 C C . ASN A 1 122 ? -3.260 18.520 -11.773 1.00 37.56 122 ASN A C 1
ATOM 975 O O . ASN A 1 122 ? -3.287 19.243 -12.776 1.00 37.56 122 ASN A O 1
ATOM 979 N N . PRO A 1 123 ? -2.519 18.858 -10.702 1.00 37.25 123 PRO A N 1
ATOM 980 C CA . PRO A 1 123 ? -1.656 20.027 -10.696 1.00 37.25 123 PRO A CA 1
ATOM 981 C C . PRO A 1 123 ? -0.362 19.721 -11.465 1.00 37.25 123 PRO A C 1
ATOM 983 O O . PRO A 1 123 ? 0.701 19.521 -10.889 1.00 37.25 123 PRO A O 1
ATOM 986 N N . LEU A 1 124 ? -0.436 19.723 -12.798 1.00 39.84 124 LEU A N 1
ATOM 987 C CA . LEU A 1 124 ? 0.730 19.868 -13.678 1.00 39.84 124 LEU A CA 1
ATOM 988 C C . LEU A 1 124 ? 0.746 21.273 -14.302 1.00 39.84 124 LEU A C 1
ATOM 990 O O . LEU A 1 124 ? 0.733 21.452 -15.514 1.00 39.84 124 LEU A O 1
ATOM 994 N N . HIS A 1 125 ? 0.791 22.284 -13.436 1.00 38.22 125 HIS A N 1
ATOM 995 C CA . HIS A 1 125 ? 1.514 23.536 -13.670 1.00 38.22 125 HIS A CA 1
ATOM 996 C C . HIS A 1 125 ? 2.686 23.457 -12.677 1.00 38.22 125 HIS A C 1
ATOM 998 O O . HIS A 1 125 ? 2.468 23.511 -11.476 1.00 38.22 125 HIS A O 1
ATOM 1004 N N . THR A 1 126 ? 3.957 23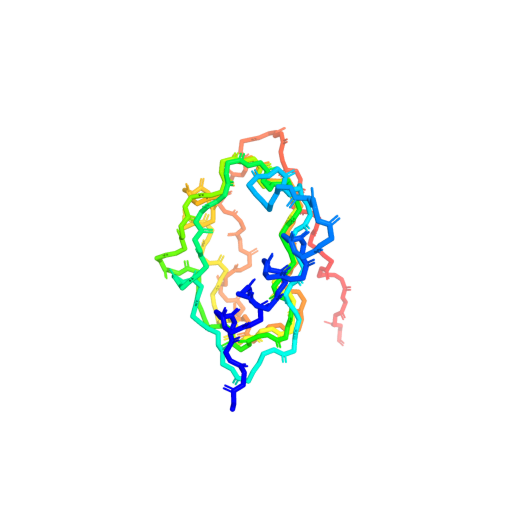.275 -13.024 1.00 29.06 126 THR A N 1
ATOM 1005 C CA . THR A 1 126 ? 4.798 24.239 -13.736 1.00 29.06 126 THR A CA 1
ATOM 1006 C C . THR A 1 126 ? 6.200 23.612 -13.831 1.00 29.06 126 THR A C 1
ATOM 1008 O O . THR A 1 126 ? 6.806 23.352 -12.800 1.00 29.06 126 THR A O 1
ATOM 1011 N N . TYR A 1 127 ? 6.737 23.390 -15.029 1.00 34.34 127 TYR A N 1
ATOM 1012 C CA . TYR A 1 127 ? 8.185 23.404 -15.282 1.00 34.34 127 TYR A CA 1
ATOM 1013 C C . TYR A 1 127 ? 8.365 24.030 -16.669 1.00 34.34 127 TYR A C 1
ATOM 1015 O O . TYR A 1 127 ? 8.112 23.385 -17.687 1.00 34.34 127 TYR A O 1
ATOM 1023 N N . ARG A 1 128 ? 8.696 25.326 -16.686 1.00 35.75 128 ARG A N 1
ATOM 1024 C CA . ARG A 1 128 ? 9.531 25.900 -17.747 1.00 35.75 128 ARG A CA 1
ATOM 1025 C C . ARG A 1 128 ? 10.980 25.558 -17.437 1.00 35.75 128 ARG A C 1
ATOM 1027 O O . ARG A 1 128 ? 11.291 25.465 -16.229 1.00 35.75 128 ARG A O 1
#

Secondary structure (DSSP, 8-state):
--BHHHHHHHHHHHHHHTT--GGG-SEEE----SB--GGGS---TT-SEEE-TTS-----TTPPP-TT--EEE-TTS--S---HHHHHHH-TT--EEE-TT----GGG-------SS-----------

Foldseek 3Di:
DFAQLNQVVVVCVVCVVVVHHPLQDQADAGAQAPAYDLLSDEAHARHQADEDEHRQYADLPNHAANARHQHYHHEQYAHQAPPLVSCCRRHVNHQEYHHHNYNHDPVRPDDDPDPPDHDHPDPPDDDD